Protein AF-U1ZPC1-F1 (afdb_monomer_lite)

Foldseek 3Di:
DCLVVLLVVLLVLCVPPDPPDDLLVSCLSCVVVLVVCVVVVDDLVSVQVSCVSSPRNDDSVVSVVSNVVSVVVVVVVVVVPDDDDDDDDDDDDDDDDDPPDDPPQPQKPQQDPDDDDPVNVVSVVPIHGNPVSVVVVVVVVVVVVVVD

Secondary structure (DSSP, 8-state):
--HHHHHHHHHHHHHTS-TTS-HHHHHHHHHHHHHHHHHTT--HHHHHHHHHHTT----HHHHHHHHHHHHHHHHHHHHTT------PPP----------PPS--TTEES--SS--SHHHHHHHHT-EE-HHHHHHHHHHHHHHTT--

Structure (mmCIF, N/CA/C/O backbone):
data_AF-U1ZPC1-F1
#
_entry.id   AF-U1ZPC1-F1
#
loop_
_atom_site.group_PDB
_atom_site.id
_atom_site.type_symbol
_atom_site.label_atom_id
_atom_site.label_alt_id
_atom_site.label_comp_id
_atom_site.label_asym_id
_atom_site.label_entity_id
_atom_site.label_seq_id
_atom_site.pdbx_PDB_ins_code
_atom_site.Cartn_x
_atom_site.Cartn_y
_atom_site.Cartn_z
_atom_site.occupancy
_atom_site.B_iso_or_equiv
_atom_site.auth_seq_id
_atom_site.auth_comp_id
_atom_site.auth_asym_id
_atom_site.auth_atom_id
_atom_site.pdbx_PDB_model_num
ATOM 1 N N . MET A 1 1 ? -17.167 5.381 12.889 1.00 50.31 1 MET A N 1
ATOM 2 C CA . MET A 1 1 ? -17.784 4.033 12.897 1.00 50.31 1 MET A CA 1
ATOM 3 C C . MET A 1 1 ? -17.702 3.307 11.541 1.00 50.31 1 MET A C 1
ATOM 5 O O . MET A 1 1 ? -18.454 2.375 11.319 1.00 50.31 1 MET A O 1
ATOM 9 N N . GLN A 1 2 ? -16.810 3.685 10.611 1.00 60.03 2 GLN A N 1
ATOM 10 C CA . GLN A 1 2 ? -16.748 3.041 9.283 1.00 60.03 2 GLN A CA 1
ATOM 11 C C . GLN A 1 2 ? -15.684 1.932 9.185 1.00 60.03 2 GLN A C 1
ATOM 13 O O . GLN A 1 2 ? -15.623 1.232 8.180 1.00 60.03 2 GLN A O 1
ATOM 18 N N . VAL A 1 3 ? -14.863 1.774 10.229 1.00 62.81 3 VAL A N 1
ATOM 19 C CA . VAL A 1 3 ? -13.745 0.817 10.297 1.00 62.81 3 VAL A CA 1
ATOM 20 C C . VAL A 1 3 ? -14.266 -0.622 10.240 1.00 62.81 3 VAL A C 1
ATOM 22 O O . VAL A 1 3 ? -13.778 -1.425 9.454 1.00 62.81 3 VAL A O 1
ATOM 25 N N . ASP A 1 4 ? -15.344 -0.916 10.967 1.00 75.12 4 ASP A N 1
ATOM 26 C CA . ASP A 1 4 ? -15.893 -2.272 11.073 1.00 75.12 4 ASP A CA 1
ATOM 27 C C . ASP A 1 4 ? -16.512 -2.772 9.759 1.00 75.12 4 ASP A C 1
ATOM 29 O O . ASP A 1 4 ? -16.393 -3.945 9.413 1.00 75.12 4 ASP A O 1
ATOM 33 N N . LYS A 1 5 ? -17.096 -1.870 8.957 1.00 86.44 5 LYS A N 1
ATOM 34 C CA . LYS A 1 5 ? -17.725 -2.238 7.679 1.00 86.44 5 LYS A CA 1
ATOM 35 C C . LYS A 1 5 ? -16.714 -2.785 6.668 1.00 86.44 5 LYS A C 1
ATOM 37 O O . LYS A 1 5 ? -17.025 -3.726 5.946 1.00 86.44 5 LYS A O 1
ATOM 42 N N . PHE A 1 6 ? -15.516 -2.204 6.605 1.00 87.19 6 PHE A N 1
ATOM 43 C CA . PHE A 1 6 ? -14.488 -2.646 5.659 1.00 87.19 6 PHE A CA 1
ATOM 44 C C . PHE A 1 6 ? -13.845 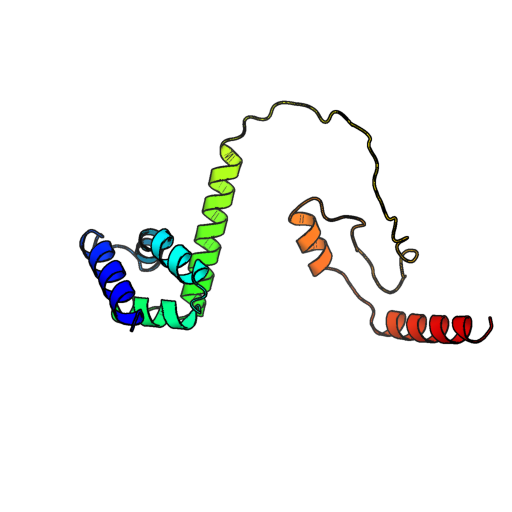-3.968 6.077 1.00 87.19 6 PHE A C 1
A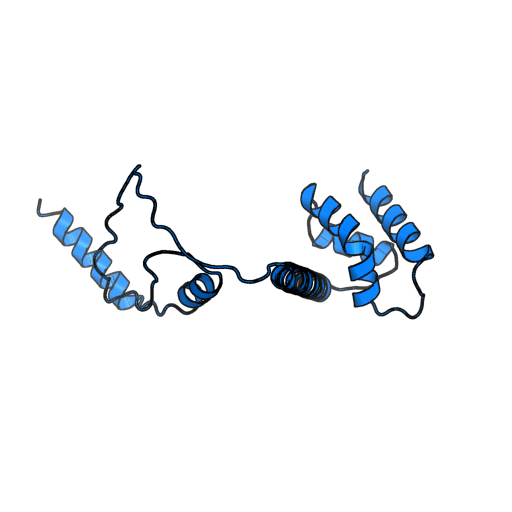TOM 46 O O . PHE A 1 6 ? -13.552 -4.793 5.216 1.00 87.19 6 PHE A O 1
ATOM 53 N N . VAL A 1 7 ? -13.683 -4.203 7.382 1.00 90.56 7 VAL A N 1
ATOM 54 C CA . VAL A 1 7 ? -13.197 -5.490 7.901 1.00 90.56 7 VAL A CA 1
ATOM 55 C C . VAL A 1 7 ? -14.145 -6.623 7.505 1.00 90.56 7 VAL A C 1
ATOM 57 O O . VAL A 1 7 ? -13.683 -7.647 7.004 1.00 90.56 7 VAL A O 1
ATOM 60 N N . GLU A 1 8 ? -15.458 -6.428 7.647 1.00 91.94 8 GLU A N 1
ATOM 61 C CA . GLU A 1 8 ? -16.456 -7.420 7.222 1.00 91.94 8 GLU A CA 1
ATOM 62 C C . GLU A 1 8 ? -16.449 -7.644 5.706 1.00 91.94 8 GLU A C 1
ATOM 64 O O . GLU A 1 8 ? -16.470 -8.784 5.251 1.00 91.94 8 GLU A O 1
ATOM 69 N N . GLN A 1 9 ? -16.323 -6.578 4.909 1.00 90.94 9 GLN A N 1
ATOM 70 C CA . GLN A 1 9 ? -16.196 -6.700 3.452 1.00 90.94 9 GLN A CA 1
ATOM 71 C C . GLN A 1 9 ? -14.945 -7.484 3.041 1.00 90.94 9 GLN A C 1
ATOM 73 O O . GLN A 1 9 ? -15.006 -8.312 2.132 1.00 90.94 9 GLN A O 1
ATOM 78 N N . PHE A 1 10 ? -13.815 -7.257 3.715 1.00 91.88 10 PHE A N 1
ATOM 79 C CA . PHE A 1 10 ? -12.602 -8.034 3.482 1.00 91.88 10 PHE A CA 1
ATOM 80 C C . PHE A 1 10 ? -12.784 -9.494 3.887 1.00 91.88 10 PHE A C 1
ATOM 82 O O . PHE A 1 10 ? -12.402 -10.372 3.120 1.00 91.88 10 PHE A O 1
ATOM 89 N N . ARG A 1 11 ? -13.398 -9.776 5.041 1.00 91.75 11 ARG A N 1
ATOM 90 C CA . ARG A 1 11 ? -13.691 -11.152 5.475 1.00 91.75 11 ARG A CA 1
ATOM 91 C C . ARG A 1 11 ? -14.595 -11.876 4.487 1.00 91.75 11 ARG A C 1
ATOM 93 O O . ARG A 1 11 ? -14.290 -13.004 4.119 1.00 91.75 11 ARG A O 1
ATOM 100 N N . GLN A 1 12 ? -15.650 -11.218 4.018 1.00 91.75 12 GLN A N 1
ATOM 101 C CA . GLN A 1 12 ? -16.577 -11.785 3.045 1.00 91.75 12 GLN A CA 1
ATOM 102 C C . GLN A 1 12 ? -15.874 -12.098 1.720 1.00 91.75 12 GLN A C 1
ATOM 104 O O . GLN A 1 12 ? -15.980 -13.211 1.223 1.00 91.75 12 GLN A O 1
ATOM 109 N N . ALA A 1 13 ? -15.083 -11.163 1.191 1.00 89.94 13 ALA A N 1
ATOM 110 C CA . ALA A 1 13 ? -14.319 -11.394 -0.034 1.00 89.94 13 ALA A CA 1
ATOM 111 C C . ALA A 1 13 ? -13.231 -12.476 0.125 1.00 89.94 13 ALA A C 1
ATOM 113 O O . ALA A 1 13 ? -12.834 -13.101 -0.855 1.00 89.94 13 ALA A O 1
ATOM 114 N N . LEU A 1 14 ? -12.740 -12.707 1.347 1.00 89.50 14 LEU A N 1
ATOM 115 C CA . LEU A 1 14 ? -11.801 -13.787 1.649 1.00 89.50 14 LEU A CA 1
ATOM 116 C C . LEU A 1 14 ? -12.475 -15.136 1.907 1.00 89.50 14 LEU A C 1
ATOM 118 O O . LEU A 1 14 ? -11.791 -16.149 1.796 1.00 89.50 14 LEU A O 1
ATOM 122 N N . ALA A 1 15 ? -13.767 -15.169 2.236 1.00 87.06 15 ALA A N 1
ATOM 123 C CA . ALA A 1 15 ? -14.499 -16.415 2.460 1.00 87.06 15 ALA A CA 1
ATOM 124 C C . ALA A 1 15 ? -14.559 -17.272 1.185 1.00 87.06 15 ALA A C 1
ATOM 126 O O . ALA A 1 15 ? -14.435 -18.491 1.260 1.00 87.06 15 ALA A O 1
ATOM 127 N N . ASP A 1 16 ? -14.656 -16.618 0.026 1.00 81.25 16 ASP A N 1
ATOM 128 C CA . ASP A 1 16 ? -14.659 -17.268 -1.290 1.00 81.25 16 ASP A CA 1
ATOM 129 C C . ASP A 1 16 ? -13.240 -17.558 -1.820 1.00 81.25 16 ASP A C 1
ATOM 131 O O . ASP A 1 16 ? -13.067 -18.177 -2.873 1.00 81.25 16 ASP A O 1
ATOM 135 N N . ALA A 1 17 ? -12.198 -17.097 -1.120 1.00 82.56 17 ALA A N 1
ATOM 136 C CA . ALA A 1 17 ? -10.814 -17.238 -1.552 1.00 82.56 17 ALA A CA 1
ATOM 137 C C . ALA A 1 17 ? -10.196 -18.561 -1.079 1.00 82.56 17 ALA A C 1
ATOM 139 O O . ALA A 1 17 ? -10.441 -19.025 0.033 1.00 82.56 17 ALA A O 1
ATOM 140 N N . ASP A 1 18 ? -9.295 -19.131 -1.887 1.00 83.56 18 ASP A N 1
ATOM 141 C CA . ASP A 1 18 ? -8.556 -20.339 -1.506 1.00 83.56 18 ASP A CA 1
ATOM 142 C C . ASP A 1 18 ? -7.735 -20.098 -0.216 1.00 83.56 18 ASP A C 1
ATOM 144 O O . ASP A 1 18 ? -6.846 -19.231 -0.206 1.00 83.56 18 ASP A O 1
ATOM 148 N N . PRO A 1 19 ? -7.944 -20.875 0.865 1.00 78.94 19 PRO A N 1
ATOM 149 C CA . PRO A 1 19 ? -7.155 -20.782 2.092 1.00 78.94 19 PRO A CA 1
ATOM 150 C C . PRO A 1 19 ? -5.657 -21.040 1.888 1.00 78.94 19 PRO A C 1
ATOM 152 O O . PRO A 1 19 ? -4.848 -20.632 2.719 1.00 78.94 19 PRO A O 1
ATOM 155 N N . ARG A 1 20 ? -5.243 -21.687 0.797 1.00 85.00 20 ARG A N 1
ATOM 156 C CA . ARG A 1 20 ? -3.827 -21.930 0.474 1.00 85.00 20 ARG A CA 1
ATOM 157 C C . ARG A 1 20 ? -3.189 -20.806 -0.341 1.00 85.00 20 ARG A C 1
ATOM 159 O O . ARG A 1 20 ? -1.984 -20.832 -0.589 1.00 85.00 20 ARG A O 1
ATOM 166 N N . SER A 1 21 ? -3.967 -19.797 -0.730 1.00 86.69 21 SER A N 1
ATOM 167 C CA . SER A 1 21 ? -3.462 -18.646 -1.473 1.00 86.69 21 SER A CA 1
ATOM 168 C C . SER A 1 21 ? -2.436 -17.844 -0.666 1.00 86.69 21 SER A C 1
ATOM 170 O O . SER A 1 21 ? -2.564 -17.635 0.545 1.00 86.69 21 SER A O 1
ATOM 172 N N . THR A 1 22 ? -1.404 -17.359 -1.358 1.00 90.50 22 THR A N 1
ATOM 173 C CA . THR A 1 22 ? -0.373 -16.509 -0.751 1.00 90.50 22 THR A CA 1
ATOM 174 C C . THR A 1 22 ? -0.963 -15.175 -0.288 1.00 90.50 22 THR A C 1
ATOM 176 O O . THR A 1 22 ? -1.944 -14.683 -0.849 1.00 90.50 22 THR A O 1
ATOM 179 N N . LYS A 1 23 ? -0.326 -14.524 0.695 1.00 89.00 23 LYS A N 1
ATOM 180 C CA . LYS A 1 23 ? -0.746 -13.191 1.176 1.00 89.00 23 LYS A CA 1
ATOM 181 C C . LYS A 1 23 ? -0.883 -12.184 0.027 1.00 89.00 23 LYS A C 1
ATOM 183 O O . LYS A 1 23 ? -1.855 -11.443 -0.030 1.00 89.00 23 LYS A O 1
ATOM 188 N N . THR A 1 24 ? 0.053 -12.208 -0.922 1.00 89.19 24 THR A N 1
ATOM 189 C CA . THR A 1 24 ? 0.026 -11.365 -2.125 1.00 89.19 24 THR A CA 1
ATOM 190 C C . THR A 1 24 ? -1.197 -11.642 -2.998 1.00 89.19 24 THR A C 1
ATOM 192 O O . THR A 1 24 ? -1.831 -10.698 -3.459 1.00 89.19 24 THR A O 1
ATOM 195 N N . ALA A 1 25 ? -1.556 -12.913 -3.208 1.00 90.56 25 ALA A N 1
ATOM 196 C CA . ALA A 1 25 ? -2.738 -13.283 -3.987 1.00 90.56 25 ALA A CA 1
ATOM 197 C C . ALA A 1 25 ? -4.033 -12.803 -3.312 1.00 90.56 25 ALA A C 1
ATOM 199 O O . ALA A 1 25 ? -4.893 -12.230 -3.977 1.00 90.56 25 ALA A O 1
ATOM 200 N N . ARG A 1 26 ? -4.126 -12.936 -1.985 1.00 91.19 26 ARG A N 1
ATOM 201 C CA . ARG A 1 26 ? -5.258 -12.416 -1.203 1.00 91.19 26 ARG A CA 1
ATOM 202 C C . ARG A 1 26 ? -5.363 -10.893 -1.272 1.00 91.19 26 ARG A C 1
ATOM 204 O O . ARG A 1 26 ? -6.444 -10.365 -1.489 1.00 91.19 26 ARG A O 1
ATOM 211 N N . ILE A 1 27 ? -4.243 -10.174 -1.159 1.00 92.56 27 ILE A N 1
ATOM 212 C CA . ILE A 1 27 ? -4.231 -8.711 -1.325 1.00 92.56 27 ILE A CA 1
ATOM 213 C C . ILE A 1 27 ? -4.645 -8.322 -2.748 1.00 92.56 27 ILE A C 1
ATOM 215 O O . ILE A 1 27 ? -5.389 -7.361 -2.920 1.00 92.56 27 ILE A O 1
ATOM 219 N N . ARG A 1 28 ? -4.203 -9.069 -3.770 1.00 92.06 28 ARG A N 1
ATOM 220 C CA . ARG A 1 28 ? -4.601 -8.826 -5.163 1.00 92.06 28 ARG A CA 1
ATOM 221 C C . ARG A 1 28 ? -6.107 -9.014 -5.364 1.00 92.06 28 ARG A C 1
ATOM 223 O O . ARG A 1 28 ? -6.703 -8.215 -6.076 1.00 92.06 28 ARG A O 1
ATOM 230 N N . LEU A 1 29 ? -6.719 -10.003 -4.713 1.00 91.94 29 LEU A N 1
ATOM 231 C CA . LEU A 1 29 ? -8.173 -10.197 -4.724 1.00 91.94 29 LEU A CA 1
ATOM 232 C C . LEU A 1 29 ? -8.910 -9.002 -4.098 1.00 91.94 29 LEU A C 1
ATOM 234 O O . LEU A 1 29 ? -9.858 -8.482 -4.678 1.00 91.94 29 LEU A O 1
ATOM 238 N N . LEU A 1 30 ? -8.432 -8.522 -2.946 1.00 93.50 30 LEU A N 1
ATOM 239 C CA . LEU A 1 30 ? -9.022 -7.388 -2.223 1.00 93.50 30 LEU A CA 1
ATOM 240 C C . LEU A 1 30 ? -8.694 -6.016 -2.833 1.00 93.50 30 LEU A C 1
ATOM 242 O O . LEU A 1 30 ? -9.207 -4.994 -2.374 1.00 93.50 30 LEU A O 1
ATOM 246 N N . PHE A 1 31 ? -7.839 -5.971 -3.855 1.00 92.62 31 PHE A N 1
ATOM 247 C CA . PHE A 1 31 ? -7.296 -4.740 -4.420 1.00 92.62 31 PHE A CA 1
ATOM 248 C C . PHE A 1 31 ? -8.359 -3.690 -4.801 1.00 92.62 31 PHE A C 1
ATOM 250 O O . PHE A 1 31 ? -8.171 -2.530 -4.434 1.00 92.62 31 PHE A O 1
ATOM 257 N N . PRO A 1 32 ? -9.491 -4.032 -5.454 1.00 91.88 32 PRO A N 1
ATOM 258 C CA . PRO A 1 32 ? -10.513 -3.038 -5.795 1.00 91.88 32 PRO A CA 1
ATOM 259 C C . PRO A 1 32 ? -11.128 -2.353 -4.565 1.00 91.88 32 PRO A C 1
ATOM 261 O O . PRO A 1 32 ? -11.315 -1.138 -4.561 1.00 91.88 32 PRO A O 1
ATOM 264 N N . LEU A 1 33 ? -11.391 -3.118 -3.501 1.00 92.69 33 LEU A N 1
ATOM 265 C CA . LEU A 1 33 ? -11.946 -2.598 -2.247 1.00 92.69 33 LEU A CA 1
ATOM 266 C C . LEU A 1 33 ? -10.929 -1.717 -1.510 1.00 92.69 33 LEU A C 1
ATOM 268 O O . LEU A 1 33 ? -11.283 -0.678 -0.951 1.00 92.69 33 LEU A O 1
ATOM 272 N N . ILE A 1 34 ? -9.653 -2.113 -1.541 1.00 93.44 34 ILE A N 1
ATOM 273 C CA . ILE A 1 34 ? -8.547 -1.334 -0.977 1.00 93.44 34 ILE A CA 1
ATOM 274 C C . ILE A 1 34 ? -8.433 0.025 -1.679 1.00 93.44 34 ILE A C 1
ATOM 276 O O . ILE A 1 34 ? -8.383 1.050 -1.002 1.00 93.44 34 ILE A O 1
ATOM 280 N N . GLU A 1 35 ? -8.434 0.055 -3.014 1.00 92.88 35 GLU A N 1
ATOM 281 C CA . GLU A 1 35 ? -8.350 1.304 -3.784 1.00 92.88 35 GLU A CA 1
ATOM 282 C C . GLU A 1 35 ? -9.557 2.215 -3.529 1.00 92.88 35 GLU A C 1
ATOM 284 O O . GLU A 1 35 ? -9.379 3.414 -3.335 1.00 92.88 35 GLU A O 1
ATOM 289 N N . GLN A 1 36 ? -10.772 1.665 -3.426 1.00 91.62 36 GLN A N 1
ATOM 290 C CA . GLN A 1 36 ? -11.956 2.450 -3.060 1.00 91.62 36 GLN A CA 1
ATOM 291 C C . GLN A 1 36 ? -11.791 3.110 -1.684 1.00 91.62 36 GLN A C 1
ATOM 293 O O . GLN A 1 36 ? -12.114 4.284 -1.498 1.00 91.62 36 GLN A O 1
ATOM 298 N N . ARG A 1 37 ? -11.265 2.372 -0.703 1.00 90.06 37 ARG A N 1
ATOM 299 C CA . ARG A 1 37 ? -11.042 2.896 0.647 1.00 90.06 37 ARG A CA 1
ATOM 300 C C . ARG A 1 37 ? -9.958 3.975 0.678 1.00 90.06 37 ARG A C 1
ATOM 302 O O . ARG A 1 37 ? -10.116 4.971 1.388 1.00 90.06 37 ARG A O 1
ATOM 309 N N . LEU A 1 38 ? -8.891 3.801 -0.101 1.00 91.31 38 LEU A N 1
ATOM 310 C CA . LEU A 1 38 ? -7.841 4.809 -0.271 1.00 91.31 38 LEU A CA 1
ATOM 311 C C . LEU A 1 38 ? -8.372 6.064 -0.981 1.00 91.31 38 LEU A C 1
ATOM 313 O O . LEU A 1 38 ? -8.067 7.171 -0.548 1.00 91.31 38 LEU A O 1
ATOM 317 N N . ALA A 1 39 ? -9.218 5.910 -2.004 1.00 90.06 39 ALA A N 1
ATOM 318 C CA . ALA A 1 39 ? -9.860 7.026 -2.704 1.00 90.06 39 ALA A CA 1
ATOM 319 C C . ALA A 1 39 ? -10.780 7.850 -1.785 1.00 90.06 39 ALA A C 1
ATOM 321 O O . ALA A 1 39 ? -10.883 9.062 -1.941 1.00 90.06 39 ALA A O 1
ATOM 322 N N . ASN A 1 40 ? -11.371 7.216 -0.769 1.00 89.75 40 ASN A N 1
ATOM 323 C CA . ASN A 1 40 ? -12.138 7.890 0.284 1.00 89.75 40 ASN A CA 1
ATOM 324 C C . ASN A 1 40 ? -11.255 8.612 1.329 1.00 89.75 40 ASN A C 1
ATOM 326 O O . ASN A 1 40 ? -11.768 9.068 2.348 1.00 89.75 40 ASN A O 1
ATOM 330 N N . GLY A 1 41 ? -9.935 8.686 1.123 1.00 91.19 41 GLY A N 1
ATOM 331 C CA . GLY A 1 41 ? -8.998 9.400 1.996 1.00 91.19 41 GLY A CA 1
ATOM 332 C C . GLY A 1 41 ? -8.457 8.586 3.173 1.00 91.19 41 GLY A C 1
ATOM 333 O O . GLY A 1 41 ? -7.838 9.149 4.075 1.00 91.19 41 GLY A O 1
ATOM 334 N N . SER A 1 42 ? -8.664 7.265 3.198 1.00 90.88 42 SER A N 1
ATOM 335 C CA . SER A 1 42 ? -8.115 6.428 4.273 1.00 90.88 42 SER A CA 1
ATOM 336 C C . SER A 1 42 ? -6.593 6.320 4.176 1.00 90.88 42 SER A C 1
ATOM 338 O O . SER A 1 42 ? -6.033 6.177 3.089 1.00 90.88 42 SER A O 1
ATOM 340 N N . SER A 1 43 ? -5.911 6.320 5.323 1.00 92.50 43 SER A N 1
ATOM 341 C CA . SER A 1 43 ? -4.460 6.123 5.365 1.00 92.50 43 SER A CA 1
ATOM 342 C C . SER A 1 43 ? -4.076 4.666 5.085 1.00 92.50 43 SER A C 1
ATOM 344 O O . SER A 1 43 ? -4.829 3.730 5.365 1.00 92.50 43 SER A O 1
ATOM 346 N N . TYR A 1 44 ? -2.853 4.454 4.591 1.00 91.75 44 TYR A N 1
ATOM 347 C CA . TYR A 1 44 ? -2.307 3.107 4.383 1.00 91.75 44 TYR A CA 1
ATOM 348 C C . TYR A 1 44 ? -2.271 2.304 5.691 1.00 91.75 44 TYR A C 1
ATOM 350 O O . TYR A 1 44 ? -2.590 1.119 5.685 1.00 91.75 44 TYR A O 1
ATOM 358 N N . ALA A 1 45 ? -1.935 2.948 6.813 1.00 92.88 45 ALA A N 1
ATOM 359 C CA . ALA A 1 45 ? -1.906 2.305 8.126 1.00 92.88 45 ALA A CA 1
ATOM 360 C C . ALA A 1 45 ? -3.292 1.781 8.537 1.00 92.88 45 ALA A C 1
ATOM 362 O O . ALA A 1 45 ? -3.409 0.632 8.957 1.00 92.88 45 ALA A O 1
ATOM 363 N N . ALA A 1 46 ? -4.347 2.573 8.319 1.00 92.00 46 ALA A N 1
ATOM 364 C CA . ALA A 1 46 ? -5.714 2.163 8.624 1.00 92.00 46 ALA A CA 1
ATOM 365 C C . ALA A 1 46 ? -6.183 0.988 7.753 1.00 92.00 46 ALA A C 1
ATOM 367 O O . ALA A 1 46 ? -7.015 0.194 8.177 1.00 92.00 46 ALA A O 1
ATOM 368 N N . VAL A 1 47 ? -5.711 0.875 6.507 1.00 93.19 47 VAL A N 1
ATOM 369 C CA . VAL A 1 47 ? -6.039 -0.278 5.647 1.00 93.19 47 VAL A CA 1
ATOM 370 C C . VAL A 1 47 ? -5.294 -1.526 6.111 1.00 93.19 47 VAL A C 1
ATOM 372 O O . VAL A 1 47 ? -5.876 -2.603 6.153 1.00 93.19 47 VAL A O 1
ATOM 375 N N . VAL A 1 48 ? -4.027 -1.385 6.500 1.00 94.69 48 VAL A N 1
ATOM 376 C CA . VAL A 1 48 ? -3.219 -2.495 7.024 1.00 94.69 48 VAL A CA 1
ATOM 377 C C . VAL A 1 48 ? -3.807 -3.045 8.321 1.00 94.69 48 VAL A C 1
ATOM 379 O O . VAL A 1 48 ? -3.888 -4.260 8.482 1.00 94.69 48 VAL A O 1
ATOM 382 N N . GLU A 1 49 ? -4.255 -2.177 9.227 1.00 93.25 49 GLU A N 1
ATOM 383 C CA . GLU A 1 49 ? -4.927 -2.598 10.457 1.00 93.25 49 GLU A CA 1
ATOM 384 C C . GLU A 1 49 ? -6.180 -3.436 10.159 1.00 93.25 49 GLU A C 1
ATOM 386 O O . GLU A 1 49 ? -6.353 -4.514 10.728 1.00 93.25 49 GLU A O 1
ATOM 391 N N . ASP A 1 50 ? -7.007 -2.996 9.213 1.00 92.38 50 ASP A N 1
ATOM 392 C CA . ASP A 1 50 ? -8.217 -3.719 8.821 1.00 92.38 50 ASP A CA 1
ATOM 393 C C . ASP A 1 50 ? -7.905 -5.056 8.144 1.00 92.38 50 ASP A C 1
ATOM 395 O O . ASP A 1 50 ? -8.566 -6.055 8.419 1.00 92.38 50 ASP A O 1
ATOM 399 N N . LEU A 1 51 ? -6.867 -5.108 7.304 1.00 92.81 51 LEU A N 1
ATOM 400 C CA . LEU A 1 51 ? -6.392 -6.355 6.701 1.00 92.81 51 LEU A CA 1
ATOM 401 C C . LEU A 1 51 ? -5.916 -7.346 7.770 1.00 92.81 51 LEU A C 1
ATOM 403 O O . LEU A 1 51 ? -6.251 -8.530 7.701 1.00 92.81 51 LEU A O 1
ATOM 407 N N . ASN A 1 52 ? -5.202 -6.862 8.790 1.00 93.62 52 ASN A N 1
ATOM 408 C CA . ASN A 1 52 ? -4.774 -7.679 9.924 1.00 93.62 52 ASN A CA 1
ATOM 409 C C . ASN A 1 52 ? -5.986 -8.214 10.708 1.00 93.62 52 ASN A C 1
ATOM 411 O O . ASN A 1 52 ? -6.044 -9.410 10.994 1.00 93.62 52 ASN A O 1
ATOM 415 N N . LYS A 1 53 ? -6.992 -7.369 10.981 1.00 92.69 53 LYS A N 1
ATOM 416 C CA . LYS A 1 53 ? -8.262 -7.764 11.629 1.00 92.69 53 LYS A CA 1
ATOM 417 C C . LYS A 1 53 ? -9.097 -8.733 10.784 1.00 92.69 53 LYS A C 1
ATOM 419 O O . LYS A 1 53 ? -9.848 -9.542 11.335 1.00 92.69 53 LYS A O 1
ATOM 424 N N . ALA A 1 54 ? -8.972 -8.668 9.461 1.00 90.06 54 ALA A N 1
ATOM 425 C CA . ALA A 1 54 ? -9.609 -9.581 8.516 1.00 90.06 54 ALA A CA 1
ATOM 426 C C . ALA A 1 54 ? -8.849 -10.913 8.342 1.00 90.06 54 ALA A C 1
ATOM 428 O O . ALA A 1 54 ? -9.329 -11.796 7.637 1.00 90.06 54 ALA A O 1
ATOM 429 N N . GLY A 1 55 ? -7.688 -11.087 8.989 1.00 89.69 55 GLY A N 1
ATOM 430 C CA . GLY A 1 55 ? -6.923 -12.340 8.986 1.00 89.69 55 GLY A CA 1
ATOM 431 C C . GLY A 1 55 ? -5.738 -12.377 8.014 1.00 89.69 55 GLY A C 1
ATOM 432 O O . GLY A 1 55 ? -5.118 -13.427 7.834 1.00 89.69 55 GLY A O 1
ATOM 433 N N . ILE A 1 56 ? -5.376 -11.250 7.395 1.00 89.56 56 ILE A N 1
ATOM 434 C CA . ILE A 1 56 ? -4.170 -11.118 6.569 1.00 89.56 56 ILE A CA 1
ATOM 435 C C . ILE A 1 56 ? -3.108 -10.372 7.371 1.00 89.56 56 ILE A C 1
ATOM 437 O O . ILE A 1 56 ? -3.045 -9.149 7.346 1.00 89.56 56 ILE A O 1
ATOM 441 N N . SER A 1 57 ? -2.237 -11.119 8.054 1.00 91.81 57 SER A N 1
ATOM 442 C CA . SER A 1 57 ? -1.134 -10.521 8.812 1.00 91.81 57 SER A CA 1
ATOM 443 C C . SER A 1 57 ? -0.037 -9.988 7.879 1.00 91.81 57 SER A C 1
ATOM 445 O O . SER A 1 57 ? 0.727 -10.778 7.304 1.00 91.81 57 SER A O 1
ATOM 447 N N . VAL A 1 58 ? 0.043 -8.666 7.700 1.00 92.19 58 VAL A N 1
ATOM 448 C CA . VAL A 1 58 ? 1.037 -7.982 6.852 1.00 92.19 58 VAL A CA 1
ATOM 449 C C . VAL A 1 58 ? 1.545 -6.683 7.470 1.00 92.19 58 VAL A C 1
ATOM 451 O O . VAL A 1 58 ? 0.824 -5.971 8.163 1.00 92.19 58 VAL A O 1
ATOM 454 N N . SER A 1 59 ? 2.810 -6.359 7.185 1.00 93.88 59 SER A N 1
ATOM 455 C CA . SER A 1 59 ? 3.398 -5.068 7.540 1.00 93.88 59 SER A CA 1
ATOM 456 C C . SER A 1 59 ? 3.068 -4.003 6.496 1.00 93.88 59 SER A C 1
ATOM 458 O O . SER A 1 59 ? 2.796 -4.308 5.331 1.00 93.88 59 SER A O 1
ATOM 460 N N . GLN A 1 60 ? 3.162 -2.735 6.895 1.00 93.56 60 GLN A N 1
ATOM 461 C CA . GLN A 1 60 ? 2.927 -1.602 6.001 1.00 93.56 60 GLN A CA 1
ATOM 462 C C . GLN A 1 60 ? 3.891 -1.583 4.803 1.00 93.56 60 GLN A C 1
ATOM 464 O O . GLN A 1 60 ? 3.462 -1.297 3.688 1.00 93.56 60 GLN A O 1
ATOM 469 N N . THR A 1 61 ? 5.160 -1.958 5.003 1.00 92.75 61 THR A N 1
ATOM 470 C CA . THR A 1 61 ? 6.171 -2.050 3.935 1.00 92.75 61 THR A CA 1
ATOM 471 C C . THR A 1 61 ? 5.842 -3.138 2.915 1.00 92.75 61 THR A C 1
ATOM 473 O O . THR A 1 61 ? 5.984 -2.939 1.708 1.00 92.75 61 THR A O 1
ATOM 476 N N . ILE A 1 62 ? 5.376 -4.301 3.382 1.00 91.38 62 ILE A N 1
ATOM 477 C CA . ILE A 1 62 ? 4.961 -5.384 2.483 1.00 91.38 62 ILE A CA 1
ATOM 478 C C . ILE A 1 62 ? 3.715 -4.952 1.714 1.00 91.38 62 ILE A C 1
ATOM 480 O O . ILE A 1 62 ? 3.655 -5.125 0.500 1.00 91.38 62 ILE A O 1
ATOM 484 N N . PHE A 1 63 ? 2.746 -4.348 2.400 1.00 93.94 63 PHE A N 1
ATOM 485 C CA . PHE A 1 63 ? 1.522 -3.851 1.787 1.00 93.94 63 PHE A CA 1
ATOM 486 C C . PHE A 1 63 ? 1.798 -2.828 0.675 1.00 93.94 63 PHE A C 1
ATOM 488 O O . PHE A 1 63 ? 1.306 -3.000 -0.440 1.00 93.94 63 PHE A O 1
ATOM 495 N N . SER A 1 64 ? 2.634 -1.817 0.929 1.00 92.94 64 SER A N 1
ATOM 496 C CA . SER A 1 64 ? 2.994 -0.814 -0.082 1.00 92.94 64 SER A CA 1
ATOM 497 C C . SER A 1 64 ? 3.727 -1.435 -1.275 1.00 92.94 64 SER A C 1
ATOM 499 O O . SER A 1 64 ? 3.396 -1.133 -2.423 1.00 92.94 64 SER A O 1
ATOM 501 N N . THR A 1 65 ? 4.656 -2.360 -1.020 1.00 94.44 65 THR A N 1
ATOM 502 C CA . THR A 1 65 ? 5.388 -3.086 -2.068 1.00 94.44 65 THR A CA 1
ATOM 503 C C . THR A 1 65 ? 4.440 -3.909 -2.939 1.00 94.44 65 THR A C 1
ATOM 505 O O . THR A 1 65 ? 4.530 -3.878 -4.166 1.00 94.44 65 THR A O 1
ATOM 508 N N . VAL A 1 66 ? 3.503 -4.633 -2.323 1.00 93.81 66 VAL A N 1
ATOM 509 C CA . VAL A 1 66 ? 2.511 -5.444 -3.039 1.00 93.81 66 VAL A CA 1
ATOM 510 C C . VAL A 1 66 ? 1.590 -4.560 -3.880 1.00 93.81 66 VAL A C 1
ATOM 512 O O . VAL A 1 66 ? 1.396 -4.860 -5.057 1.00 93.81 66 VAL A O 1
ATOM 515 N N . LEU A 1 67 ? 1.083 -3.450 -3.333 1.00 94.38 67 LEU A N 1
ATOM 516 C CA . LEU A 1 67 ? 0.259 -2.504 -4.094 1.00 94.38 67 LEU A CA 1
ATOM 517 C C . LEU A 1 67 ? 1.013 -1.914 -5.285 1.00 94.38 67 LEU A C 1
ATOM 519 O O . LEU A 1 67 ? 0.466 -1.851 -6.385 1.00 94.38 67 LEU A O 1
ATOM 523 N N . TRP A 1 68 ? 2.273 -1.520 -5.090 1.00 94.06 68 TRP A N 1
ATOM 524 C CA . TRP A 1 68 ? 3.111 -1.019 -6.175 1.00 94.06 68 TRP A CA 1
ATOM 525 C C . TRP A 1 68 ? 3.268 -2.060 -7.291 1.00 94.06 68 TRP A C 1
ATOM 527 O O . TRP A 1 68 ? 3.053 -1.735 -8.460 1.00 94.06 68 TRP A O 1
ATOM 537 N N . ARG A 1 69 ? 3.556 -3.323 -6.943 1.00 92.62 69 ARG A N 1
ATOM 538 C CA . ARG A 1 69 ? 3.676 -4.420 -7.921 1.00 92.62 69 ARG A CA 1
ATOM 539 C C . ARG A 1 69 ? 2.377 -4.641 -8.691 1.00 92.62 69 ARG A C 1
ATOM 541 O O . ARG A 1 69 ? 2.411 -4.693 -9.915 1.00 92.62 69 ARG A O 1
ATOM 548 N N . ILE A 1 70 ? 1.241 -4.702 -7.993 1.00 91.00 70 ILE A N 1
ATOM 549 C CA . ILE A 1 70 ? -0.075 -4.882 -8.624 1.00 91.00 70 ILE A CA 1
ATOM 550 C C . ILE A 1 70 ? -0.366 -3.733 -9.599 1.00 91.00 70 ILE A C 1
ATOM 552 O O . ILE A 1 70 ? -0.773 -3.976 -10.733 1.00 91.00 70 ILE A O 1
ATOM 556 N N . ARG A 1 71 ? -0.123 -2.478 -9.198 1.00 91.06 71 ARG A N 1
ATOM 557 C CA . ARG A 1 71 ? -0.336 -1.305 -10.063 1.00 91.06 71 ARG A CA 1
ATOM 558 C C . ARG A 1 71 ? 0.535 -1.356 -11.317 1.00 91.06 71 ARG A C 1
ATOM 560 O O . ARG A 1 71 ? 0.034 -1.096 -12.409 1.00 91.06 71 ARG A O 1
ATOM 567 N N . ARG A 1 72 ? 1.805 -1.743 -11.178 1.00 90.12 72 ARG A N 1
ATOM 568 C CA . ARG A 1 72 ? 2.729 -1.897 -12.311 1.00 90.12 72 ARG A CA 1
ATOM 569 C C . ARG A 1 72 ? 2.275 -2.967 -13.297 1.00 90.12 72 ARG A C 1
ATOM 571 O O . ARG A 1 72 ? 2.280 -2.718 -14.496 1.00 90.12 72 ARG A O 1
ATOM 578 N N . GLU A 1 73 ? 1.852 -4.126 -12.808 1.00 87.81 73 GLU A N 1
ATOM 579 C CA . GLU A 1 73 ? 1.355 -5.207 -13.665 1.00 87.81 73 GLU A CA 1
ATOM 580 C C . GLU A 1 73 ? 0.090 -4.796 -14.429 1.00 87.81 73 GLU A C 1
ATOM 582 O O . GLU A 1 73 ? -0.034 -5.097 -15.614 1.00 87.81 73 GLU A O 1
ATOM 587 N N . LYS A 1 74 ? -0.825 -4.053 -13.788 1.00 82.38 74 LYS A N 1
ATOM 588 C CA . LYS A 1 74 ? -2.024 -3.525 -14.459 1.00 82.38 74 LYS A CA 1
ATOM 589 C C . LYS A 1 74 ? -1.685 -2.514 -15.557 1.00 82.38 74 LYS A C 1
ATOM 591 O O . LYS A 1 74 ? -2.343 -2.517 -16.591 1.00 82.38 74 LYS A O 1
ATOM 596 N N . GLN A 1 75 ? -0.667 -1.676 -15.354 1.00 80.81 75 GLN A N 1
ATOM 597 C CA . GLN A 1 75 ? -0.182 -0.752 -16.386 1.00 80.81 75 GLN A CA 1
ATOM 598 C C . GLN A 1 75 ? 0.391 -1.517 -17.584 1.00 80.81 75 GLN A C 1
ATOM 600 O O . GLN A 1 75 ? -0.007 -1.265 -18.715 1.00 80.81 75 GLN A O 1
ATOM 605 N N . SER A 1 76 ? 1.242 -2.517 -17.341 1.00 74.69 76 SER A N 1
ATOM 606 C CA . SER A 1 76 ? 1.807 -3.347 -18.412 1.00 74.69 76 SER A CA 1
ATOM 607 C C . SER A 1 76 ? 0.754 -4.161 -19.169 1.00 74.69 76 SER A C 1
ATOM 609 O O . SER A 1 76 ? 0.885 -4.341 -20.374 1.00 74.69 76 SER A O 1
ATOM 611 N N . ALA A 1 77 ? -0.303 -4.623 -18.494 1.00 68.25 77 ALA A N 1
ATOM 612 C CA . ALA A 1 77 ? -1.421 -5.307 -19.144 1.00 68.25 77 ALA A CA 1
ATOM 613 C C . ALA A 1 77 ? -2.271 -4.360 -20.012 1.00 68.25 77 ALA A C 1
ATOM 615 O O . ALA A 1 77 ? -2.795 -4.783 -21.037 1.00 68.25 77 ALA A O 1
ATOM 616 N N . SER A 1 78 ? -2.387 -3.084 -19.629 1.00 59.69 78 SER A N 1
ATOM 617 C CA . SER A 1 78 ? -3.091 -2.065 -20.419 1.00 59.69 78 SER A CA 1
ATOM 618 C C . SER A 1 78 ? -2.298 -1.621 -21.654 1.00 59.69 78 SER A C 1
ATOM 620 O O . SER A 1 78 ? -2.901 -1.303 -22.675 1.00 59.69 78 SER A O 1
ATOM 622 N N . GLU A 1 79 ? -0.964 -1.616 -21.579 1.00 57.56 79 GLU A N 1
ATOM 623 C CA . GLU A 1 79 ? -0.077 -1.235 -22.690 1.00 57.56 79 GLU A CA 1
ATOM 624 C C . GLU A 1 79 ? -0.135 -2.242 -23.856 1.00 57.56 79 GLU A C 1
ATOM 626 O O . GLU A 1 79 ? 0.043 -1.876 -25.013 1.00 57.56 79 GLU A O 1
ATOM 631 N N . GLN A 1 80 ? -0.425 -3.519 -23.579 1.00 53.84 80 GLN A N 1
ATOM 632 C CA . GLN A 1 80 ? -0.438 -4.575 -24.602 1.00 53.84 80 GLN A CA 1
ATOM 633 C C . GLN A 1 80 ? -1.708 -4.623 -25.472 1.00 53.84 80 GLN A C 1
ATOM 635 O O . GLN A 1 80 ? -1.792 -5.463 -26.365 1.00 53.84 80 GLN A O 1
ATOM 640 N N . VAL A 1 81 ? -2.688 -3.738 -25.254 1.00 50.69 81 VAL A N 1
ATOM 641 C CA . VAL A 1 81 ? -3.973 -3.753 -25.989 1.00 50.69 81 VAL A CA 1
ATOM 642 C C . VAL A 1 81 ? -4.045 -2.696 -27.103 1.00 50.69 81 VAL A C 1
ATOM 644 O O . VAL A 1 81 ? -5.043 -2.623 -27.816 1.00 50.69 81 VAL A O 1
ATOM 647 N N . ILE A 1 82 ? -2.995 -1.902 -27.338 1.00 45.56 82 ILE A N 1
ATOM 648 C CA . ILE A 1 82 ? -2.996 -0.922 -28.435 1.00 45.56 82 ILE A CA 1
ATOM 649 C C . ILE A 1 82 ? -2.218 -1.496 -29.630 1.00 45.56 82 ILE A C 1
ATOM 651 O O . ILE A 1 82 ? -0.990 -1.570 -29.566 1.00 45.56 82 ILE A O 1
ATOM 655 N N . PRO A 1 83 ? -2.872 -1.914 -30.736 1.00 42.25 83 PRO A N 1
ATOM 656 C CA . PRO A 1 83 ? -2.143 -2.232 -31.950 1.00 42.25 83 PRO A CA 1
ATOM 657 C C . PRO A 1 83 ? -1.513 -0.943 -32.479 1.00 42.25 83 PRO A C 1
ATOM 659 O O . PRO A 1 83 ? -2.201 0.041 -32.756 1.00 42.25 83 PRO A O 1
ATOM 662 N N . SER A 1 84 ? -0.190 -0.962 -32.613 1.00 49.25 84 SER A N 1
ATOM 663 C CA . SER A 1 84 ? 0.595 0.063 -33.290 1.00 49.25 84 SER A CA 1
ATOM 664 C C . SER A 1 84 ? -0.009 0.390 -34.655 1.00 49.25 84 SER A C 1
ATOM 666 O O . SER A 1 84 ? 0.126 -0.372 -35.612 1.00 49.25 84 SER A O 1
ATOM 668 N N . SER A 1 85 ? -0.637 1.556 -34.776 1.00 44.69 85 SER A N 1
ATOM 669 C CA . SER A 1 85 ? -0.857 2.188 -36.071 1.00 44.69 85 SER A CA 1
ATOM 670 C C . SER A 1 85 ? -0.605 3.687 -35.993 1.00 44.69 85 SER A C 1
ATOM 672 O O . SER A 1 85 ? -1.433 4.476 -35.561 1.00 44.69 85 SER A O 1
ATOM 674 N N . LEU A 1 86 ? 0.605 4.019 -36.438 1.00 47.19 86 LEU A N 1
ATOM 675 C CA . LEU A 1 86 ? 0.903 5.053 -37.422 1.00 47.19 86 LEU A CA 1
ATOM 676 C C . LEU A 1 86 ? 0.466 6.503 -37.128 1.00 47.19 86 LEU A C 1
ATOM 678 O O . LEU A 1 86 ? -0.642 6.931 -37.431 1.00 47.19 86 LEU A O 1
ATOM 682 N N . LYS A 1 87 ? 1.524 7.278 -36.844 1.00 43.69 87 LYS A N 1
ATOM 683 C CA . LYS A 1 87 ? 1.896 8.565 -37.467 1.00 43.69 87 LYS A CA 1
ATOM 684 C C . LYS A 1 87 ? 1.534 9.831 -36.668 1.00 43.69 87 LYS A C 1
ATOM 686 O O . LYS A 1 87 ? 0.358 10.163 -36.540 1.00 43.69 87 LYS A O 1
ATOM 691 N N . PRO A 1 88 ? 2.534 10.619 -36.221 1.00 44.16 88 PRO A N 1
ATOM 692 C CA . PRO A 1 88 ? 2.281 11.941 -35.674 1.00 44.16 88 PRO A CA 1
ATOM 693 C C . PRO A 1 88 ? 1.991 12.912 -36.822 1.00 44.16 88 PRO A C 1
ATOM 695 O O . PRO A 1 88 ? 2.828 13.155 -37.693 1.00 44.16 88 PRO A O 1
ATOM 698 N N . ARG A 1 89 ? 0.780 13.467 -36.823 1.00 37.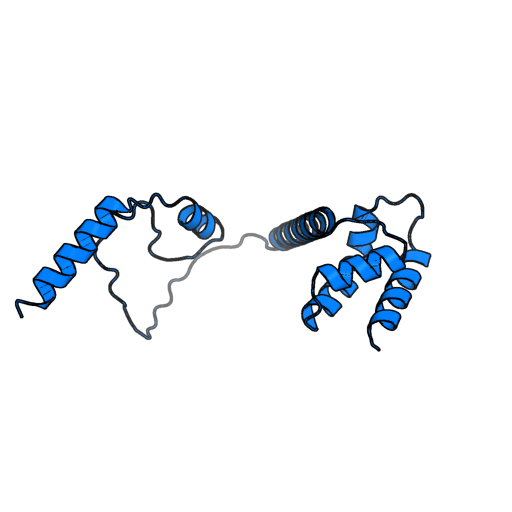91 89 ARG A N 1
ATOM 699 C CA . ARG A 1 89 ? 0.434 14.675 -37.573 1.00 37.91 89 ARG A CA 1
ATOM 700 C C . ARG A 1 89 ? 0.731 15.872 -36.665 1.00 37.91 89 ARG A C 1
ATOM 702 O O . ARG A 1 89 ? 0.150 15.929 -35.584 1.00 37.91 89 ARG A O 1
ATOM 709 N N . PRO A 1 90 ? 1.579 16.834 -37.061 1.00 50.12 90 PRO A N 1
ATOM 710 C CA . PRO A 1 90 ? 1.739 18.052 -36.287 1.00 50.12 90 PRO A CA 1
ATOM 711 C C . PRO A 1 90 ? 0.537 18.958 -36.573 1.00 50.12 90 PRO A C 1
ATOM 713 O O . PRO A 1 90 ? 0.319 19.371 -37.713 1.00 50.12 90 PRO A O 1
ATOM 716 N N . LEU A 1 91 ? -0.269 19.237 -35.549 1.00 43.03 91 LEU A N 1
ATOM 717 C CA . LEU A 1 91 ? -1.259 20.309 -35.581 1.00 43.03 91 LEU A CA 1
ATOM 718 C C . LEU A 1 91 ? -0.801 21.395 -34.605 1.00 43.03 91 LEU A C 1
ATOM 720 O O . LEU A 1 91 ? -0.809 21.222 -33.391 1.00 43.03 91 LEU A O 1
ATOM 724 N N . VAL A 1 92 ? -0.339 22.496 -35.182 1.00 57.72 92 VAL A N 1
ATOM 725 C CA . VAL A 1 92 ? -0.054 23.768 -34.518 1.00 57.72 92 VAL A CA 1
ATOM 726 C C . VAL A 1 92 ? -1.340 24.394 -33.963 1.00 57.72 92 VAL A C 1
ATOM 728 O O . VAL A 1 92 ? -2.307 24.514 -34.708 1.00 57.72 92 VAL A O 1
ATOM 731 N N . ALA A 1 93 ? -1.318 24.829 -32.697 1.00 43.34 93 ALA A N 1
ATOM 732 C CA . ALA A 1 93 ? -2.011 26.009 -32.134 1.00 43.34 93 ALA A CA 1
ATOM 733 C C . ALA A 1 93 ? -1.734 26.048 -30.611 1.00 43.34 93 ALA A C 1
ATOM 735 O O . ALA A 1 93 ? -2.122 25.139 -29.890 1.00 43.34 93 ALA A O 1
ATOM 736 N N . ALA A 1 94 ? -0.847 26.919 -30.122 1.00 46.66 94 ALA A N 1
ATOM 737 C CA . ALA A 1 94 ? -1.103 28.310 -29.711 1.00 46.66 94 ALA A CA 1
ATOM 738 C C . ALA A 1 94 ? -1.754 28.431 -28.314 1.00 46.66 94 ALA A C 1
ATOM 740 O O . ALA A 1 94 ? -2.929 28.120 -28.155 1.00 46.66 94 ALA A O 1
ATOM 741 N N . GLY A 1 95 ? -1.001 28.956 -27.328 1.00 33.38 95 GLY A N 1
ATOM 742 C CA . GLY A 1 95 ? -1.588 29.489 -26.086 1.00 33.38 95 GLY A CA 1
ATOM 743 C C . GLY A 1 95 ? -0.767 29.429 -24.782 1.00 33.38 95 GLY A C 1
ATOM 744 O O . GLY A 1 95 ? -1.231 28.804 -23.845 1.00 33.38 95 GLY A O 1
ATOM 745 N N . ALA A 1 96 ? 0.363 30.158 -24.709 1.00 44.81 96 ALA A N 1
ATOM 746 C CA . ALA A 1 96 ? 0.978 30.784 -23.507 1.00 44.81 96 ALA A CA 1
ATOM 747 C C . ALA A 1 96 ? 1.501 29.940 -22.300 1.00 44.81 96 ALA A C 1
ATOM 749 O O . ALA A 1 96 ? 1.024 28.845 -22.035 1.00 44.81 96 ALA A O 1
ATOM 750 N N . PRO A 1 97 ? 2.397 30.502 -21.450 1.00 42.66 97 PRO A N 1
ATOM 751 C CA . PRO A 1 97 ? 3.502 31.418 -21.719 1.00 42.66 97 PRO A CA 1
ATOM 752 C C . PRO A 1 97 ? 4.850 30.674 -21.680 1.00 42.66 97 PRO A C 1
ATOM 754 O O . PRO A 1 97 ? 5.101 29.809 -20.840 1.00 42.66 97 PRO A O 1
ATOM 757 N N . VAL A 1 98 ? 5.763 31.074 -22.563 1.00 43.06 98 VAL A N 1
ATOM 758 C CA . VAL A 1 98 ? 7.178 30.705 -22.487 1.00 43.06 98 VAL A CA 1
ATOM 759 C C . VAL A 1 98 ? 7.743 31.301 -21.198 1.00 43.06 98 VAL A C 1
ATOM 761 O O . VAL A 1 98 ? 8.089 32.479 -21.141 1.00 43.06 98 VAL A O 1
ATOM 764 N N . ARG A 1 99 ? 7.847 30.492 -20.141 1.00 42.78 99 ARG A N 1
ATOM 765 C CA . ARG A 1 99 ? 8.886 30.723 -19.139 1.00 42.78 99 ARG A CA 1
ATOM 766 C C . ARG A 1 99 ? 10.167 30.301 -19.832 1.00 42.78 99 ARG A C 1
ATOM 768 O O . ARG A 1 99 ? 10.433 29.109 -19.947 1.00 42.78 99 ARG A O 1
ATOM 775 N N . THR A 1 100 ? 10.909 31.272 -20.358 1.00 45.09 100 THR A N 1
ATOM 776 C CA . THR A 1 100 ? 12.303 31.061 -20.749 1.00 45.09 100 THR A CA 1
ATOM 777 C C . THR A 1 100 ? 12.978 30.313 -19.602 1.00 45.09 100 THR A C 1
ATOM 779 O O . THR A 1 100 ? 13.013 30.851 -18.488 1.00 45.09 100 THR A O 1
ATOM 782 N N . PRO A 1 101 ? 13.450 29.073 -19.816 1.00 51.84 101 PRO A N 1
ATOM 783 C CA . PRO A 1 101 ? 14.313 28.445 -18.840 1.00 51.84 101 PRO A CA 1
ATOM 784 C C . PRO A 1 101 ? 15.524 29.372 -18.686 1.00 51.84 101 PRO A C 1
ATOM 786 O O . PRO A 1 101 ? 15.991 29.911 -19.697 1.00 51.84 101 PRO A O 1
ATOM 789 N N . PRO A 1 102 ? 16.035 29.613 -17.467 1.00 51.38 102 PRO A N 1
ATOM 790 C CA . PRO A 1 102 ? 17.371 30.174 -17.358 1.00 51.38 102 PRO A CA 1
ATOM 791 C C . PRO A 1 102 ? 18.309 29.300 -18.207 1.00 51.38 102 PRO A C 1
ATOM 793 O O . PRO A 1 102 ? 18.123 28.076 -18.239 1.00 51.38 102 PRO A O 1
ATOM 796 N N . PRO A 1 103 ? 19.239 29.914 -18.960 1.00 51.09 103 PRO A N 1
ATOM 797 C CA . PRO A 1 103 ? 20.153 29.173 -19.816 1.00 51.09 103 PRO A CA 1
ATOM 798 C C . PRO A 1 103 ? 20.836 28.122 -18.955 1.00 51.09 103 PRO A C 1
ATOM 800 O O . PRO A 1 103 ? 21.279 28.471 -17.866 1.00 51.09 103 PRO A O 1
ATOM 803 N N . ASN A 1 104 ? 20.829 26.871 -19.425 1.00 55.00 104 ASN A N 1
ATOM 804 C CA . ASN A 1 104 ? 21.512 25.702 -18.866 1.00 55.00 104 ASN A CA 1
ATOM 805 C C . ASN A 1 104 ? 22.488 26.089 -17.748 1.00 55.00 104 ASN A C 1
ATOM 807 O O . ASN A 1 104 ? 23.637 26.442 -18.021 1.00 55.00 104 ASN A O 1
ATOM 811 N N . SER A 1 105 ? 21.990 26.114 -16.508 1.00 55.94 105 SER A N 1
ATOM 812 C CA . SER A 1 105 ? 22.836 26.419 -15.362 1.00 55.94 105 SER A CA 1
ATOM 813 C C . SER A 1 105 ? 23.895 25.328 -15.311 1.00 55.94 105 SER A C 1
ATOM 815 O O . SER A 1 105 ? 23.561 24.144 -15.282 1.00 55.94 105 SER A O 1
ATOM 817 N N . LEU A 1 106 ? 25.171 25.720 -15.318 1.00 59.66 106 LEU A N 1
ATOM 818 C CA . LEU A 1 106 ? 26.286 24.775 -15.208 1.00 59.66 106 LEU A CA 1
ATOM 819 C C . LEU A 1 106 ? 26.204 23.940 -13.918 1.00 59.66 106 LEU A C 1
ATOM 821 O O . LEU A 1 106 ? 26.789 22.862 -13.864 1.00 59.66 106 LEU A O 1
ATOM 825 N N . ALA A 1 107 ? 25.457 24.418 -12.915 1.00 58.69 107 ALA A N 1
ATOM 826 C CA . ALA A 1 107 ? 25.244 23.746 -11.639 1.00 58.69 107 ALA A CA 1
ATOM 827 C C . ALA A 1 107 ? 24.226 22.593 -11.699 1.00 58.69 107 ALA A C 1
ATOM 829 O O . ALA A 1 107 ? 24.142 21.810 -10.755 1.00 58.69 107 ALA A O 1
ATOM 830 N N . VAL A 1 108 ? 23.429 22.490 -12.770 1.00 64.00 108 VAL A N 1
ATOM 831 C CA . VAL A 1 108 ? 22.381 21.472 -12.908 1.00 64.00 108 VAL A CA 1
ATOM 832 C C . VAL A 1 108 ? 22.529 20.767 -14.250 1.00 64.00 108 VAL A C 1
ATOM 834 O O . VAL A 1 108 ? 22.108 21.285 -15.288 1.00 64.00 108 VAL A O 1
ATOM 837 N N . GLN A 1 109 ? 23.093 19.560 -14.233 1.00 67.06 109 GLN A N 1
ATOM 838 C CA . GLN A 1 109 ? 23.305 18.773 -15.447 1.00 67.06 109 GLN A CA 1
ATOM 839 C C . GLN A 1 109 ? 22.220 17.702 -15.623 1.00 67.06 109 GLN A C 1
ATOM 841 O O . GLN A 1 109 ? 21.726 17.113 -14.665 1.00 67.06 109 GLN A O 1
ATOM 846 N N . GLY A 1 110 ? 21.820 17.461 -16.876 1.00 65.69 110 GLY A N 1
ATOM 847 C CA . GLY A 1 110 ? 20.906 16.369 -17.235 1.00 65.69 110 GLY A CA 1
ATOM 848 C C . GLY A 1 110 ? 19.406 16.683 -17.180 1.00 65.69 110 GLY A C 1
ATOM 849 O O . GLY A 1 110 ? 18.607 15.784 -17.441 1.00 65.69 110 GLY A O 1
ATOM 850 N N . ARG A 1 111 ? 18.997 17.932 -16.904 1.00 68.50 111 ARG A N 1
ATOM 851 C CA . ARG A 1 111 ? 17.574 18.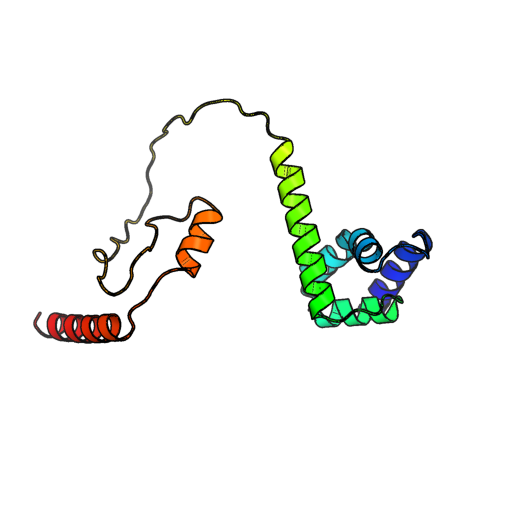308 -16.837 1.00 68.50 111 ARG A CA 1
ATOM 852 C C . ARG A 1 111 ? 16.898 18.255 -18.222 1.00 68.50 111 ARG A C 1
ATOM 854 O O . ARG A 1 111 ? 17.291 19.030 -19.096 1.00 68.50 111 ARG A O 1
ATOM 861 N N . PRO A 1 112 ? 15.854 17.430 -18.429 1.00 67.19 112 PRO A N 1
ATOM 862 C CA . PRO A 1 112 ? 15.076 17.465 -19.663 1.00 67.19 112 PRO A CA 1
ATOM 863 C C . PRO A 1 112 ? 14.256 18.763 -19.760 1.00 67.19 112 PRO A C 1
ATOM 865 O O . PRO A 1 112 ? 13.789 19.305 -18.754 1.00 67.19 112 PRO A O 1
ATOM 868 N N . SER A 1 113 ? 14.095 19.284 -20.979 1.00 69.81 113 SER A N 1
ATOM 869 C CA . SER A 1 113 ? 13.383 20.543 -21.256 1.00 69.81 113 SER A CA 1
ATOM 870 C C . SER A 1 113 ? 11.859 20.426 -21.130 1.00 69.81 113 SER A C 1
ATOM 872 O O . SER A 1 113 ? 11.189 21.436 -20.916 1.00 69.81 113 SER A O 1
ATOM 874 N N . SER A 1 114 ? 11.318 19.211 -21.228 1.00 73.44 114 SER A N 1
ATOM 875 C CA . SER A 1 114 ? 9.902 18.875 -21.062 1.00 73.44 114 SER A CA 1
ATOM 876 C C . SER A 1 114 ? 9.769 17.448 -20.516 1.00 73.44 114 SER A C 1
ATOM 878 O O . SER A 1 114 ? 10.705 16.661 -20.630 1.00 73.44 114 SER A O 1
ATOM 880 N N . ILE A 1 115 ? 8.628 17.126 -19.902 1.00 78.38 115 ILE A N 1
ATOM 881 C CA . ILE A 1 115 ? 8.317 15.778 -19.403 1.00 78.38 115 ILE A CA 1
ATOM 882 C C . ILE A 1 115 ? 7.260 15.187 -20.334 1.00 78.38 115 ILE A C 1
ATOM 884 O O . ILE A 1 115 ? 6.097 15.586 -20.275 1.00 78.38 115 ILE A O 1
ATOM 888 N N . GLU A 1 116 ? 7.662 14.250 -21.186 1.00 80.06 116 GLU A N 1
ATOM 889 C CA . GLU A 1 116 ? 6.801 13.615 -22.193 1.00 80.06 116 GLU A CA 1
ATOM 890 C C . GLU A 1 116 ? 6.647 12.105 -21.949 1.00 80.06 116 GLU A C 1
ATOM 892 O O . GLU A 1 116 ? 5.706 11.483 -22.442 1.00 80.06 116 GLU A O 1
ATOM 897 N N . SER A 1 117 ? 7.532 11.513 -21.140 1.00 76.62 117 SER A N 1
ATOM 898 C CA . SER A 1 117 ? 7.573 10.083 -20.837 1.00 76.62 117 SER A CA 1
ATOM 899 C C . SER A 1 117 ? 7.882 9.797 -19.358 1.00 76.62 117 SER A C 1
ATOM 901 O O . SER A 1 117 ? 8.612 10.547 -18.707 1.00 76.62 117 SER A O 1
ATOM 903 N N . PRO A 1 118 ? 7.421 8.659 -18.796 1.00 77.88 118 PRO A N 1
ATOM 904 C CA . PRO A 1 118 ? 7.858 8.187 -17.479 1.00 77.88 118 PRO A CA 1
ATOM 905 C C . PRO A 1 118 ? 9.375 7.960 -17.358 1.00 77.88 118 PRO A C 1
ATOM 907 O O . PRO A 1 118 ? 9.893 7.900 -16.242 1.00 77.88 118 PRO A O 1
ATOM 910 N N . ALA A 1 119 ? 10.088 7.793 -18.477 1.00 74.75 119 ALA A N 1
ATOM 911 C CA . ALA A 1 119 ? 11.549 7.730 -18.488 1.00 74.75 119 ALA A CA 1
ATOM 912 C C . ALA A 1 119 ? 12.180 9.077 -18.093 1.00 74.75 119 ALA A C 1
ATOM 914 O O . ALA A 1 119 ? 13.147 9.095 -17.335 1.00 74.75 119 ALA A O 1
ATOM 915 N N . ASP A 1 120 ? 11.570 10.192 -18.494 1.00 79.50 120 ASP A N 1
ATOM 916 C CA . ASP A 1 120 ? 12.069 11.543 -1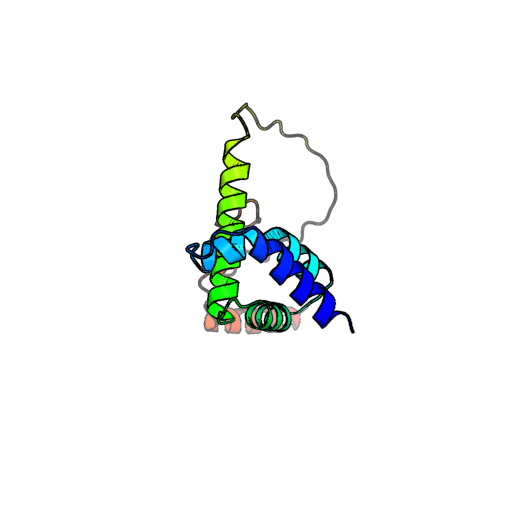8.211 1.00 79.50 120 ASP A CA 1
ATOM 917 C C . ASP A 1 120 ? 12.018 11.850 -16.710 1.00 79.50 120 ASP A C 1
ATOM 919 O O . ASP A 1 120 ? 12.875 12.546 -16.173 1.00 79.50 120 ASP A O 1
ATOM 923 N N . LEU A 1 121 ? 11.053 11.264 -15.992 1.00 82.44 121 LEU A N 1
ATOM 924 C CA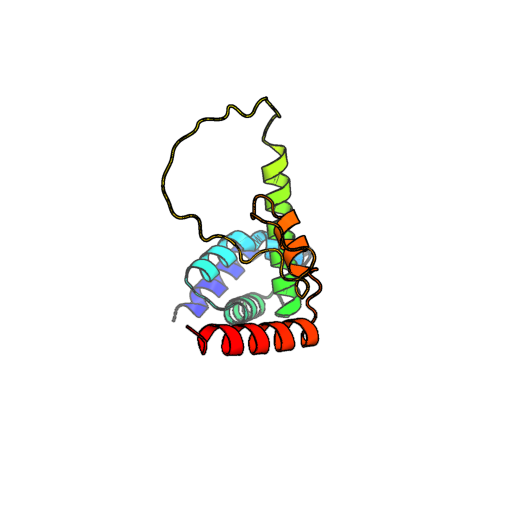 . LEU A 1 121 ? 10.973 11.363 -14.531 1.00 82.44 121 LEU A CA 1
ATOM 925 C C . LEU A 1 121 ? 12.152 10.675 -13.833 1.00 82.44 121 LEU A C 1
ATOM 927 O O . LEU A 1 121 ? 12.592 11.135 -12.782 1.00 82.44 121 LEU A O 1
ATOM 931 N N . ARG A 1 122 ? 12.668 9.584 -14.410 1.00 84.06 122 ARG A N 1
ATOM 932 C CA . ARG A 1 122 ? 13.871 8.907 -13.899 1.00 84.06 122 ARG A CA 1
ATOM 933 C C . ARG A 1 122 ? 15.097 9.765 -14.155 1.00 84.06 122 ARG A C 1
ATOM 935 O O . ARG A 1 122 ? 15.894 9.961 -13.254 1.00 84.06 122 ARG A O 1
ATOM 942 N N . GLN A 1 123 ? 15.173 10.363 -15.338 1.00 77.69 123 GLN A N 1
ATOM 943 C CA . GLN A 1 123 ? 16.246 11.284 -15.676 1.00 77.69 123 GLN A CA 1
ATOM 944 C C . GLN A 1 123 ? 16.268 12.517 -14.760 1.00 77.69 123 GLN A C 1
ATOM 946 O O . GLN A 1 123 ? 17.346 12.958 -14.389 1.00 77.69 123 GLN A O 1
ATOM 951 N N . ILE A 1 124 ? 15.104 13.036 -14.346 1.00 82.31 124 ILE A N 1
ATOM 952 C CA . ILE A 1 124 ? 15.013 14.121 -13.351 1.00 82.31 124 ILE A CA 1
ATOM 953 C C . ILE A 1 124 ? 15.498 13.668 -11.969 1.00 82.31 124 ILE A C 1
ATOM 955 O O . ILE A 1 124 ? 16.121 14.438 -11.243 1.00 82.31 124 ILE A O 1
ATOM 959 N N . HIS A 1 125 ? 15.192 12.429 -11.592 1.00 80.19 125 HIS A N 1
ATOM 960 C CA . HIS A 1 125 ? 15.635 11.866 -10.321 1.00 80.19 125 HIS A CA 1
ATOM 961 C C . HIS A 1 125 ? 17.153 11.637 -10.289 1.00 80.19 125 HIS A C 1
ATOM 963 O O . HIS A 1 125 ? 17.780 11.847 -9.256 1.00 80.19 125 HIS A O 1
ATOM 969 N N . ASP A 1 126 ? 17.736 11.257 -11.422 1.00 82.44 126 ASP A N 1
ATOM 970 C CA . ASP A 1 126 ? 19.165 10.963 -11.561 1.00 82.44 126 ASP A CA 1
ATOM 971 C C . ASP A 1 126 ? 19.998 12.215 -11.905 1.00 82.44 126 ASP A C 1
ATOM 973 O O . ASP A 1 126 ? 21.153 12.109 -12.314 1.00 82.44 126 ASP A O 1
ATOM 977 N N . MET A 1 127 ? 19.417 13.411 -11.760 1.00 82.06 127 MET A N 1
ATOM 978 C CA . MET A 1 127 ? 20.114 14.673 -11.998 1.00 82.06 127 MET A CA 1
ATOM 979 C C . MET A 1 127 ? 21.239 14.881 -10.986 1.00 82.06 127 MET A C 1
ATOM 981 O O . MET A 1 127 ? 21.022 14.809 -9.776 1.00 82.06 127 MET A O 1
ATOM 985 N N . ASP A 1 128 ? 22.413 15.242 -11.499 1.00 80.19 128 ASP A N 1
ATOM 986 C CA . ASP A 1 128 ? 23.533 15.683 -10.680 1.00 80.19 128 ASP A CA 1
ATOM 987 C C . ASP A 1 128 ? 23.442 17.200 -10.467 1.00 80.19 128 ASP A C 1
ATOM 989 O O . ASP A 1 128 ? 23.353 17.985 -11.422 1.00 80.19 128 ASP A O 1
ATOM 993 N N . ILE A 1 129 ? 23.383 17.600 -9.196 1.00 82.88 129 ILE A N 1
ATOM 994 C CA . ILE A 1 129 ? 23.233 18.995 -8.782 1.00 82.88 129 ILE A CA 1
ATOM 995 C C . ILE A 1 129 ? 24.442 19.365 -7.934 1.00 82.88 129 ILE A C 1
ATOM 997 O O . ILE A 1 129 ? 24.552 18.953 -6.777 1.00 82.88 129 ILE A O 1
ATOM 1001 N N . ASP A 1 130 ? 25.309 20.207 -8.487 1.00 84.00 130 ASP A N 1
ATOM 1002 C CA . ASP A 1 130 ? 26.427 20.778 -7.748 1.00 84.00 130 ASP A CA 1
ATOM 1003 C C . ASP A 1 130 ? 25.919 21.939 -6.878 1.00 84.00 130 ASP A C 1
ATOM 1005 O O . ASP A 1 130 ? 25.598 23.036 -7.349 1.00 84.00 130 ASP A O 1
ATOM 1009 N N . LEU A 1 131 ? 25.820 21.678 -5.573 1.00 84.69 131 LEU A N 1
ATOM 1010 C CA . LEU A 1 131 ? 25.320 22.636 -4.588 1.00 84.69 131 LEU A CA 1
ATOM 1011 C C . LEU A 1 131 ? 26.249 23.843 -4.406 1.00 84.69 131 LEU A C 1
ATOM 1013 O O . LEU A 1 131 ? 25.767 24.931 -4.067 1.00 84.69 131 LEU A O 1
ATOM 1017 N N . ASP A 1 132 ? 27.553 23.674 -4.620 1.00 83.50 132 ASP A N 1
ATOM 1018 C CA . ASP A 1 132 ? 28.530 24.749 -4.470 1.00 83.50 132 ASP A CA 1
ATOM 1019 C C . ASP A 1 132 ? 28.507 25.669 -5.690 1.00 83.50 132 ASP A C 1
ATOM 1021 O O . ASP A 1 132 ? 28.433 26.895 -5.531 1.00 83.50 132 ASP A O 1
ATOM 1025 N N . ALA A 1 133 ? 28.429 25.100 -6.895 1.00 83.69 133 ALA A N 1
ATOM 1026 C CA . ALA A 1 133 ? 28.197 25.867 -8.116 1.00 83.69 133 ALA A CA 1
ATOM 1027 C C . ALA A 1 133 ? 26.856 26.627 -8.063 1.00 83.69 133 ALA A C 1
ATOM 1029 O O . ALA A 1 133 ? 26.795 27.813 -8.402 1.00 83.69 133 ALA A O 1
ATOM 1030 N N . LEU A 1 134 ? 25.791 25.991 -7.558 1.00 84.44 134 LEU A N 1
ATOM 1031 C CA . LEU A 1 134 ? 24.471 26.615 -7.412 1.00 84.44 134 LEU A CA 1
ATOM 1032 C C . LEU A 1 134 ? 24.485 27.766 -6.393 1.00 84.44 134 LEU A C 1
ATOM 1034 O O . LEU A 1 134 ? 23.834 28.801 -6.579 1.00 84.44 134 LEU A O 1
ATOM 1038 N N . ARG A 1 135 ? 25.246 27.610 -5.303 1.00 84.81 135 ARG A N 1
ATOM 1039 C CA . ARG A 1 135 ? 25.442 28.662 -4.300 1.00 84.81 135 ARG A CA 1
ATOM 1040 C C . ARG A 1 135 ? 26.163 29.868 -4.902 1.00 84.81 135 ARG A C 1
ATOM 1042 O O . ARG A 1 135 ? 25.768 30.996 -4.597 1.00 84.81 135 ARG A O 1
ATOM 1049 N N . GLU A 1 136 ? 27.185 29.651 -5.727 1.00 85.50 136 GLU A N 1
ATOM 1050 C CA . GLU A 1 136 ? 27.921 30.728 -6.398 1.00 85.50 136 GLU A CA 1
ATOM 1051 C C . GLU A 1 136 ? 27.038 31.475 -7.406 1.00 85.50 136 GLU A C 1
ATOM 1053 O O . GLU A 1 136 ? 26.962 32.706 -7.373 1.00 85.50 136 GLU A O 1
ATOM 1058 N N . GLU A 1 137 ? 26.271 30.746 -8.222 1.00 82.88 137 GLU A N 1
ATOM 1059 C CA . GLU A 1 137 ? 25.306 31.334 -9.157 1.00 82.88 137 GLU A CA 1
ATOM 1060 C C . GLU A 1 137 ? 24.289 32.228 -8.424 1.00 82.88 137 GLU A C 1
ATOM 1062 O O . GLU A 1 137 ? 24.025 33.366 -8.830 1.00 82.88 137 GLU A O 1
ATOM 1067 N N . GLY A 1 138 ? 23.785 31.772 -7.274 1.00 83.94 138 GLY A N 1
ATOM 1068 C CA . GLY A 1 138 ? 22.882 32.551 -6.428 1.00 83.94 138 GLY A CA 1
ATOM 1069 C C . GLY A 1 138 ? 23.511 33.812 -5.814 1.00 83.94 138 GLY A C 1
ATOM 1070 O O . GLY A 1 138 ? 22.784 34.762 -5.497 1.00 83.94 138 GLY A O 1
ATOM 1071 N N . ARG A 1 139 ? 24.837 33.868 -5.626 1.00 85.75 139 ARG A N 1
ATOM 1072 C CA . ARG A 1 139 ? 25.536 35.106 -5.226 1.00 85.75 139 ARG A CA 1
ATOM 1073 C C . ARG A 1 139 ? 25.689 36.053 -6.413 1.00 85.75 139 ARG A C 1
ATOM 1075 O O . ARG A 1 139 ? 25.380 37.238 -6.278 1.00 85.75 139 ARG A O 1
ATOM 1082 N N . ALA A 1 140 ? 26.078 35.530 -7.574 1.00 83.44 140 ALA A N 1
ATOM 1083 C CA . ALA A 1 140 ? 26.247 36.305 -8.800 1.00 83.44 140 ALA A CA 1
ATOM 1084 C C . ALA A 1 140 ? 24.934 36.968 -9.262 1.00 83.44 140 ALA A C 1
ATOM 1086 O O . ALA A 1 140 ? 24.925 38.153 -9.603 1.00 83.44 140 ALA A O 1
ATOM 1087 N N . MET A 1 141 ? 23.802 36.255 -9.199 1.00 80.56 141 MET A N 1
ATOM 1088 C CA . MET A 1 141 ? 22.489 36.822 -9.543 1.00 80.56 141 MET A CA 1
ATOM 1089 C C . MET A 1 141 ? 22.096 37.996 -8.636 1.00 80.56 141 MET A C 1
ATOM 1091 O O . MET A 1 141 ? 21.601 39.009 -9.130 1.00 80.56 141 MET A O 1
ATOM 1095 N N . ARG A 1 142 ? 22.361 37.901 -7.324 1.00 81.50 142 ARG A N 1
ATOM 1096 C CA . ARG A 1 142 ? 22.074 38.983 -6.364 1.00 81.50 142 ARG A CA 1
ATOM 1097 C C . ARG A 1 142 ? 22.983 40.196 -6.544 1.00 81.50 142 ARG A C 1
ATOM 1099 O O . ARG A 1 142 ? 22.550 41.320 -6.301 1.00 81.50 142 ARG A O 1
ATOM 1106 N N . ALA A 1 143 ? 24.232 39.981 -6.953 1.00 80.12 143 ALA A N 1
ATOM 1107 C CA . ALA A 1 143 ? 25.147 41.069 -7.279 1.00 80.12 143 ALA A CA 1
ATOM 1108 C C . ALA A 1 143 ? 24.668 41.835 -8.524 1.00 80.12 143 ALA A C 1
ATOM 1110 O O . ALA A 1 143 ? 24.620 43.062 -8.509 1.00 80.12 143 ALA A O 1
ATOM 1111 N N . LYS A 1 144 ? 24.222 41.113 -9.561 1.00 72.06 144 LYS A N 1
ATOM 1112 C CA . LYS A 1 144 ? 23.739 41.692 -10.825 1.00 72.06 144 LYS A CA 1
ATOM 1113 C C . LYS A 1 144 ? 22.398 42.423 -10.691 1.00 72.06 144 LYS A C 1
ATOM 1115 O O . LYS A 1 144 ? 22.189 43.428 -11.358 1.00 72.06 144 LYS A O 1
ATOM 1120 N N . SER A 1 145 ? 21.504 41.968 -9.808 1.00 69.44 145 SER A N 1
ATOM 1121 C CA . SER A 1 145 ? 20.226 42.649 -9.539 1.00 69.44 145 SER A CA 1
ATOM 1122 C C . SER A 1 145 ? 20.367 43.948 -8.738 1.00 69.44 145 SER A C 1
ATOM 1124 O O . SER A 1 145 ? 19.398 44.684 -8.613 1.00 69.44 145 SER A O 1
ATOM 1126 N N . LYS A 1 146 ? 21.538 44.209 -8.143 1.00 65.06 146 LYS A N 1
ATOM 1127 C CA . LYS A 1 146 ? 21.806 45.403 -7.323 1.00 65.06 146 LYS A CA 1
ATOM 1128 C C . LYS A 1 146 ? 22.509 46.521 -8.108 1.00 65.06 146 LYS A C 1
ATOM 1130 O O . LYS A 1 146 ? 22.696 47.607 -7.574 1.00 65.06 146 LYS A O 1
ATOM 1135 N N . SER A 1 147 ? 22.902 46.243 -9.352 1.00 57.47 147 SER A N 1
ATOM 1136 C CA . SER A 1 147 ? 23.563 47.170 -10.279 1.00 57.47 147 SER A CA 1
ATOM 1137 C C . SER A 1 147 ? 22.656 47.601 -11.445 1.00 57.47 147 SER A C 1
ATOM 1139 O O . SER A 1 147 ? 23.159 47.949 -12.513 1.00 57.47 147 SER A O 1
ATOM 1141 N N . SER A 1 148 ? 21.333 47.526 -11.279 1.00 50.03 148 SER A N 1
ATOM 1142 C CA . SER A 1 148 ? 20.322 48.077 -12.195 1.00 50.03 148 SER A CA 1
ATOM 1143 C C . SER A 1 148 ? 19.360 48.970 -11.436 1.00 50.03 148 SER A C 1
ATOM 1145 O O . SER A 1 148 ? 19.110 48.663 -10.249 1.00 50.03 148 SER A O 1
#

Sequence (148 aa):
MQVDKFVEQFRQALADADPRSTKTARIRLLFPLIEQRLANGSSYAAVVEDLNKAGISVSQTIFSTVLWRIRREKQSASEQVIPSSLKPRPLVAAGAPVRTPPPNSLAVQGRPSSIESPADLRQIHDMDIDLDALREEGRAMRAKSKSS

Radius of gyration: 24.62 Å; chains: 1; bounding box: 46×70×50 Å

pLDDT: mean 77.27, std 17.21, range [33.38, 94.69]